Protein AF-A0A2R4MWW1-F1 (afdb_monomer_lite)

Organism: Carboxydocella thermautotrophica (NCBI:txid178899)

Sequence (125 aa):
MSKRAERKIVDLNQRLEKETPKKVKTGSSKSRFFWRRVVVGIFLAYSVIVVGSFVHQTVKMNQLEKEISSVQNKIKAVEMSNTKLKEEIKLLQTDEYIERRAREELNLVKPGEKVVIPAVGKKKQ

Foldseek 3Di:
DDPVVVVVVVVVVVVVVVPPPDPDPPPDPPVVVVVVVVVVVVVVVVVVVVVVVVVVVVVVVVVVVVVVVVVVVVVVVVVVVVVVVVVVVVVCPDPVNVVVVVCVVVVHDDVPDDDDDPPPPPPDD

Secondary structure (DSSP, 8-state):
--HHHHHHHHHHHHHHHHHS--------HHHHHHHHHHHHHHHHHHHHHHHHHHHHHHHHHHHHHHHHHHHHHHHHHHHHHHHHHHHHHHHHTSHHHHHHHHHHHTT---TT-------------

InterPro domains:
  IPR007060 Septum formation initiator FtsL/DivIC [PF04977] (43-116)
  IPR023081 Cell division protein FtsB [PTHR37485] (39-115)

Radius of gyration: 53.88 Å; chains: 1; bounding box: 134×39×129 Å

Structure (mmCIF, N/CA/C/O backbone):
data_AF-A0A2R4MWW1-F1
#
_entry.id   AF-A0A2R4MWW1-F1
#
loop_
_atom_site.group_PDB
_atom_site.id
_atom_site.type_symbol
_atom_site.label_atom_id
_atom_site.label_alt_id
_atom_site.label_comp_id
_atom_site.label_asym_id
_atom_site.label_entity_id
_atom_site.label_seq_id
_atom_site.pdbx_PDB_ins_code
_atom_site.Cartn_x
_atom_site.Cartn_y
_atom_site.Cartn_z
_atom_site.occupancy
_atom_site.B_iso_or_equiv
_atom_site.auth_seq_id
_atom_site.auth_comp_id
_atom_site.auth_asym_id
_atom_site.auth_atom_id
_atom_site.pdbx_PDB_model_num
ATOM 1 N N . MET A 1 1 ? 76.541 -11.304 -71.915 1.00 58.56 1 MET A N 1
ATOM 2 C CA . MET A 1 1 ? 75.213 -11.854 -71.554 1.00 58.56 1 MET A CA 1
ATOM 3 C C . MET A 1 1 ? 74.364 -11.910 -72.818 1.00 58.56 1 MET A C 1
ATOM 5 O O . MET A 1 1 ? 74.375 -10.947 -73.570 1.00 58.56 1 MET A O 1
ATOM 9 N N . SER A 1 2 ? 73.736 -13.043 -73.152 1.00 79.06 2 SER A N 1
ATOM 10 C CA . SER A 1 2 ? 73.022 -13.187 -74.434 1.00 79.06 2 SER A CA 1
ATOM 11 C C . SER A 1 2 ? 71.649 -12.497 -74.396 1.00 79.06 2 SER A C 1
ATOM 13 O O . SER A 1 2 ? 70.925 -12.616 -73.409 1.00 79.06 2 SER A O 1
ATOM 15 N N . LYS A 1 3 ? 71.229 -11.857 -75.501 1.00 76.19 3 LYS A N 1
ATOM 16 C CA . LYS A 1 3 ? 69.903 -11.200 -75.668 1.00 76.19 3 LYS A CA 1
ATOM 17 C C . LYS A 1 3 ? 68.695 -12.125 -75.415 1.00 76.19 3 LYS A C 1
ATOM 19 O O . LYS A 1 3 ? 67.543 -11.692 -75.398 1.00 76.19 3 LYS A O 1
ATOM 24 N N . ARG A 1 4 ? 68.928 -13.435 -75.292 1.00 80.81 4 ARG A N 1
ATOM 25 C CA . ARG A 1 4 ? 67.920 -14.446 -74.941 1.00 80.81 4 ARG A CA 1
ATOM 26 C C . ARG A 1 4 ? 67.704 -14.537 -73.428 1.00 80.81 4 ARG A C 1
ATOM 28 O O . ARG A 1 4 ? 66.579 -14.784 -73.006 1.00 80.81 4 ARG A O 1
ATOM 35 N N . ALA A 1 5 ? 68.753 -14.325 -72.633 1.00 80.75 5 ALA A N 1
ATOM 36 C CA . ALA A 1 5 ? 68.673 -14.309 -71.175 1.00 80.75 5 ALA A CA 1
ATOM 37 C C . ALA A 1 5 ? 67.916 -13.069 -70.679 1.00 80.75 5 ALA A C 1
ATOM 39 O O . ALA A 1 5 ? 67.010 -13.201 -69.866 1.00 80.75 5 ALA A O 1
ATOM 40 N N . GLU A 1 6 ? 68.193 -11.897 -71.255 1.00 81.88 6 GLU A N 1
ATOM 41 C CA . GLU A 1 6 ? 67.500 -10.646 -70.905 1.00 81.88 6 GLU A CA 1
ATOM 42 C C . GLU A 1 6 ? 65.994 -10.729 -71.174 1.00 81.88 6 GLU A C 1
ATOM 44 O O . GLU A 1 6 ? 65.191 -10.385 -70.313 1.00 81.88 6 GLU A O 1
ATOM 49 N N . ARG A 1 7 ? 65.588 -11.293 -72.320 1.00 82.19 7 ARG A N 1
ATOM 50 C CA . ARG A 1 7 ? 64.165 -11.488 -72.641 1.00 82.19 7 ARG A CA 1
ATOM 51 C C . ARG A 1 7 ? 63.457 -12.447 -71.686 1.00 82.19 7 ARG A C 1
ATOM 53 O O . ARG A 1 7 ? 62.306 -12.207 -71.344 1.00 82.19 7 ARG A O 1
ATOM 60 N N . LYS A 1 8 ? 64.142 -13.500 -71.226 1.00 83.94 8 LYS A N 1
ATOM 61 C CA . LYS A 1 8 ? 63.600 -14.396 -70.194 1.00 83.94 8 LYS A CA 1
ATOM 62 C C . LYS A 1 8 ? 63.444 -13.688 -68.853 1.00 83.94 8 LYS A C 1
ATOM 64 O O . LYS A 1 8 ? 62.437 -13.904 -68.199 1.00 83.94 8 LYS A O 1
ATOM 69 N N . ILE A 1 9 ? 64.406 -12.855 -68.455 1.00 81.88 9 ILE A N 1
ATOM 70 C CA . ILE A 1 9 ? 64.344 -12.110 -67.189 1.00 81.88 9 ILE A CA 1
ATOM 71 C C . ILE A 1 9 ? 63.195 -11.096 -67.217 1.00 81.88 9 ILE A C 1
ATOM 73 O O . ILE A 1 9 ? 62.454 -10.993 -66.245 1.00 81.88 9 ILE A O 1
ATOM 77 N N . VAL A 1 10 ? 62.994 -10.403 -68.341 1.00 84.38 10 VAL A N 1
ATOM 78 C CA . VAL A 1 10 ? 61.866 -9.475 -68.519 1.00 84.38 10 VAL A CA 1
ATOM 79 C C . VAL A 1 10 ? 60.526 -10.214 -68.469 1.00 84.38 10 VAL A C 1
ATOM 81 O O . VAL A 1 10 ? 59.632 -9.776 -67.752 1.00 84.38 10 VAL A O 1
ATOM 84 N N . ASP A 1 11 ? 60.399 -11.358 -69.149 1.00 84.62 11 ASP A N 1
ATOM 85 C CA . ASP A 1 11 ? 59.171 -12.169 -69.106 1.00 84.62 11 ASP A CA 1
ATOM 86 C C . ASP A 1 11 ? 58.911 -12.747 -67.703 1.00 84.62 11 ASP A C 1
ATOM 88 O O . ASP A 1 11 ? 57.775 -12.745 -67.233 1.00 84.62 11 ASP A O 1
ATOM 92 N N . LEU A 1 12 ? 59.956 -13.187 -66.991 1.00 83.50 12 LEU A N 1
ATOM 93 C CA . LEU A 1 12 ? 59.834 -13.659 -65.609 1.00 83.50 12 LEU A CA 1
ATOM 94 C C . LEU A 1 12 ? 59.391 -12.537 -64.668 1.00 83.50 12 LEU A C 1
ATOM 96 O O . LEU A 1 12 ? 58.457 -12.740 -63.898 1.00 83.50 12 LEU A O 1
ATOM 100 N N . ASN A 1 13 ? 60.006 -11.355 -64.753 1.00 77.94 13 ASN A N 1
ATOM 101 C CA . ASN A 1 13 ? 59.610 -10.206 -63.939 1.00 77.94 13 ASN A CA 1
ATOM 102 C C . ASN A 1 13 ? 58.169 -9.786 -64.244 1.00 77.94 13 ASN A C 1
ATOM 104 O O . ASN A 1 13 ? 57.392 -9.545 -63.326 1.00 77.94 13 ASN A O 1
ATOM 108 N N . GLN A 1 14 ? 57.771 -9.809 -65.516 1.00 81.38 14 GLN A N 1
ATOM 109 C CA . GLN A 1 14 ? 56.412 -9.478 -65.935 1.00 81.38 14 GLN A CA 1
ATOM 110 C C . GLN A 1 14 ? 55.365 -10.498 -65.455 1.00 81.38 14 GLN A C 1
ATOM 112 O O . GLN A 1 14 ? 54.205 -10.139 -65.241 1.00 81.38 14 GLN A O 1
ATOM 117 N N . ARG A 1 15 ? 55.746 -11.768 -65.271 1.00 79.44 15 ARG A N 1
ATOM 118 C CA . ARG A 1 15 ? 54.893 -12.799 -64.655 1.00 79.44 15 ARG A CA 1
ATOM 119 C C . ARG A 1 15 ? 54.838 -12.658 -63.138 1.00 79.44 15 ARG A C 1
ATOM 121 O O . ARG A 1 15 ? 53.747 -12.717 -62.585 1.00 79.44 15 ARG A O 1
ATOM 128 N N . LEU A 1 16 ? 55.972 -12.394 -62.488 1.00 76.81 16 LEU A N 1
ATOM 129 C CA . LEU A 1 16 ? 56.039 -12.152 -61.044 1.00 76.81 16 LEU A CA 1
ATOM 130 C C . LEU A 1 16 ? 55.188 -10.944 -60.633 1.00 76.81 16 LEU A C 1
ATOM 132 O O . LEU A 1 16 ? 54.496 -10.998 -59.623 1.00 76.81 16 LEU A O 1
ATOM 136 N N . GLU A 1 17 ? 55.160 -9.889 -61.448 1.00 75.81 17 GLU A N 1
ATOM 137 C CA . GLU A 1 17 ? 54.323 -8.709 -61.203 1.00 75.81 17 GLU A CA 1
ATOM 138 C C . GLU A 1 17 ? 52.822 -9.024 -61.347 1.00 75.81 17 GLU A C 1
ATOM 140 O O . GLU A 1 17 ? 51.997 -8.518 -60.581 1.00 75.81 17 GLU A O 1
ATOM 145 N N . LYS A 1 18 ? 52.466 -9.925 -62.275 1.00 68.88 18 LYS A N 1
ATOM 146 C CA . LYS A 1 18 ? 51.085 -10.387 -62.509 1.00 68.88 18 LYS A CA 1
ATOM 147 C C . LYS A 1 18 ? 50.595 -11.422 -61.492 1.00 68.88 18 LYS A C 1
ATOM 149 O O . LYS A 1 18 ? 49.388 -11.500 -61.277 1.00 68.88 18 LYS A O 1
ATOM 154 N N . GLU A 1 19 ? 51.496 -12.188 -60.880 1.00 70.62 19 GLU A N 1
ATOM 155 C CA . GLU A 1 19 ? 51.171 -13.195 -59.859 1.00 70.62 19 GLU A CA 1
ATOM 156 C C . GLU A 1 19 ? 51.205 -12.662 -58.423 1.00 70.62 19 GLU A C 1
ATOM 158 O O . GLU A 1 19 ? 50.857 -13.387 -57.489 1.00 70.62 19 GLU A O 1
ATOM 163 N N . THR A 1 20 ? 51.533 -11.381 -58.214 1.00 64.31 20 THR A N 1
ATOM 164 C CA . THR A 1 20 ? 51.264 -10.763 -56.912 1.00 64.31 20 THR A CA 1
ATOM 165 C C . THR A 1 20 ? 49.765 -10.888 -56.601 1.00 64.31 20 THR A C 1
ATOM 167 O O . THR A 1 20 ? 48.925 -10.559 -57.447 1.00 64.31 20 THR A O 1
ATOM 170 N N . PRO A 1 21 ? 49.383 -11.413 -55.420 1.00 64.38 21 PRO A N 1
ATOM 171 C CA . PRO A 1 21 ? 47.992 -11.721 -55.133 1.00 64.38 21 PRO A CA 1
ATOM 172 C C . PRO A 1 21 ? 47.168 -10.440 -55.237 1.00 64.38 21 PRO A C 1
ATOM 174 O O . PRO A 1 21 ? 47.351 -9.485 -54.478 1.00 64.38 21 PRO A O 1
ATOM 177 N N . LYS A 1 22 ? 46.257 -10.415 -56.213 1.00 64.88 22 LYS A N 1
ATOM 178 C CA . LYS A 1 22 ? 45.338 -9.304 -56.456 1.00 64.88 22 LYS A CA 1
ATOM 179 C C . LYS A 1 22 ? 44.621 -8.999 -55.140 1.00 64.88 22 LYS A C 1
ATOM 181 O O . LYS A 1 22 ? 43.870 -9.842 -54.653 1.00 64.88 22 LYS A O 1
ATOM 186 N N . LYS A 1 23 ? 44.874 -7.821 -54.546 1.00 58.25 23 LYS A N 1
ATOM 187 C CA . LYS A 1 23 ? 44.271 -7.411 -53.264 1.00 58.25 23 LYS A CA 1
ATOM 188 C C . LYS A 1 23 ? 42.771 -7.702 -53.285 1.00 58.25 23 LYS A C 1
ATOM 190 O O . LYS A 1 23 ? 42.026 -7.077 -54.044 1.00 58.25 23 LYS A O 1
ATOM 195 N N . VAL A 1 24 ? 42.337 -8.632 -52.435 1.00 59.78 24 VAL A N 1
ATOM 196 C CA . VAL A 1 24 ? 40.922 -8.910 -52.194 1.00 59.78 24 VAL A CA 1
ATOM 197 C C . VAL A 1 24 ? 40.288 -7.606 -51.723 1.00 59.78 24 VAL A C 1
ATOM 199 O O . VAL A 1 24 ? 40.632 -7.078 -50.665 1.00 59.78 24 VAL A O 1
ATOM 202 N N . LYS A 1 25 ? 39.396 -7.037 -52.538 1.00 54.44 25 LYS A N 1
ATOM 203 C CA . LYS A 1 25 ? 38.620 -5.859 -52.153 1.00 54.44 25 LYS A CA 1
ATOM 204 C C . LYS A 1 25 ? 37.623 -6.296 -51.082 1.00 54.44 25 LYS A C 1
ATOM 206 O O . LYS A 1 25 ? 36.530 -6.750 -51.403 1.00 54.44 25 LYS A O 1
ATOM 211 N N . THR A 1 26 ? 37.989 -6.153 -49.811 1.00 52.91 26 THR A N 1
ATOM 212 C CA . THR A 1 26 ? 37.077 -6.284 -48.667 1.00 52.91 26 THR A CA 1
ATOM 213 C C . THR A 1 26 ? 36.139 -5.075 -48.632 1.00 52.91 26 THR A C 1
ATOM 215 O O . THR A 1 26 ? 36.256 -4.144 -47.838 1.00 52.91 26 THR A O 1
ATOM 218 N N . GLY A 1 27 ? 35.202 -5.037 -49.575 1.00 55.66 27 GLY A N 1
ATOM 219 C CA . GLY A 1 27 ? 34.147 -4.040 -49.579 1.00 55.66 27 GLY A CA 1
ATOM 220 C C . GLY A 1 27 ? 33.146 -4.344 -48.473 1.00 55.66 27 GLY A C 1
ATOM 221 O O . GLY A 1 27 ? 32.326 -5.230 -48.652 1.00 55.66 27 GLY A O 1
ATOM 222 N N . SER A 1 28 ? 33.180 -3.616 -47.353 1.00 50.47 28 SER A N 1
ATOM 223 C CA . SER A 1 28 ? 31.987 -3.416 -46.498 1.00 50.47 28 SER A CA 1
ATOM 224 C C . SER A 1 28 ? 32.190 -2.423 -45.341 1.00 50.47 28 SER A C 1
ATOM 226 O O . SER A 1 28 ? 31.629 -2.582 -44.261 1.00 50.47 28 SER A O 1
ATOM 228 N N . SER A 1 29 ? 32.906 -1.309 -45.536 1.00 53.25 29 SER A N 1
ATOM 229 C CA . SER A 1 29 ? 32.952 -0.264 -44.487 1.00 53.25 29 SER A CA 1
ATOM 230 C C . SER A 1 29 ? 31.563 0.349 -44.187 1.00 53.25 29 SER A C 1
ATOM 232 O O . SER A 1 29 ? 31.312 0.811 -43.075 1.00 53.25 29 SER A O 1
ATOM 234 N N . LYS A 1 30 ? 30.610 0.276 -45.136 1.00 55.59 30 LYS A N 1
ATOM 235 C CA . LYS A 1 30 ? 29.217 0.724 -44.939 1.00 55.59 30 LYS A CA 1
ATOM 236 C C . LYS A 1 30 ? 28.398 -0.185 -44.004 1.00 55.59 30 LYS A C 1
ATOM 238 O O . LYS A 1 30 ? 27.510 0.324 -43.323 1.00 55.59 30 LYS A O 1
ATOM 243 N N . SER A 1 31 ? 28.690 -1.491 -43.913 1.00 60.62 31 SER A N 1
ATOM 244 C CA . SER A 1 31 ? 27.877 -2.406 -43.088 1.00 60.62 31 SER A CA 1
ATOM 245 C C . SER A 1 31 ? 28.132 -2.215 -41.591 1.00 60.62 31 SER A C 1
ATOM 247 O O . SER A 1 31 ? 27.192 -2.293 -40.807 1.00 60.62 31 SER A O 1
ATOM 249 N N . ARG A 1 32 ? 29.359 -1.846 -41.191 1.00 67.81 32 ARG A N 1
ATOM 250 C CA . ARG A 1 32 ? 29.682 -1.535 -39.786 1.00 67.81 32 ARG A CA 1
ATOM 251 C C . ARG A 1 32 ? 28.879 -0.348 -39.249 1.00 67.81 32 ARG A C 1
ATOM 253 O O . ARG A 1 32 ? 28.444 -0.373 -38.103 1.00 67.81 32 ARG A O 1
ATOM 260 N N . PHE A 1 33 ? 28.640 0.673 -40.076 1.00 72.06 33 PHE A N 1
ATOM 261 C CA . PHE A 1 33 ? 27.806 1.820 -39.697 1.00 72.06 33 PHE A CA 1
ATOM 262 C C . PHE A 1 33 ? 26.321 1.462 -39.595 1.00 72.06 33 PHE A C 1
ATOM 264 O O . PHE A 1 33 ? 25.646 1.942 -38.685 1.00 72.06 33 PHE A O 1
ATOM 271 N N . PHE A 1 34 ? 25.822 0.611 -40.494 1.00 83.31 34 PHE A N 1
ATOM 272 C CA . PHE A 1 34 ? 24.448 0.116 -40.439 1.00 83.31 34 PHE A CA 1
ATOM 273 C C . PHE A 1 34 ? 24.215 -0.735 -39.184 1.00 83.31 34 PHE A C 1
ATOM 275 O O . PHE A 1 34 ? 23.317 -0.435 -38.403 1.00 83.31 34 PHE A O 1
ATOM 282 N N . TRP A 1 35 ? 25.092 -1.704 -38.916 1.00 87.62 35 TRP A N 1
ATOM 283 C CA . TRP A 1 35 ? 25.019 -2.546 -37.721 1.00 87.62 35 TRP A CA 1
ATOM 284 C C . TRP A 1 35 ? 25.135 -1.745 -36.425 1.00 87.62 35 TRP A C 1
ATOM 286 O O . TRP A 1 35 ? 24.385 -1.997 -35.488 1.00 87.62 35 TRP A O 1
ATOM 296 N N . ARG A 1 36 ? 25.988 -0.713 -36.378 1.00 89.25 36 ARG A N 1
ATOM 297 C CA . ARG A 1 36 ? 26.056 0.182 -35.214 1.00 89.25 36 ARG A CA 1
ATOM 298 C C . ARG A 1 36 ? 24.729 0.901 -34.960 1.00 89.25 36 ARG A C 1
ATOM 300 O O . ARG A 1 36 ? 24.319 1.016 -33.812 1.00 89.25 36 ARG A O 1
ATOM 307 N N . ARG A 1 37 ? 24.042 1.368 -36.009 1.00 90.56 37 ARG A N 1
ATOM 308 C CA . ARG A 1 37 ? 22.720 2.008 -35.874 1.00 90.56 37 ARG A CA 1
ATOM 309 C C . ARG A 1 37 ? 21.642 1.018 -35.439 1.00 90.56 37 ARG A C 1
ATOM 311 O O . ARG A 1 37 ? 20.818 1.376 -34.608 1.00 90.56 37 ARG A O 1
ATOM 318 N N . VAL A 1 38 ? 21.680 -0.214 -35.946 1.00 93.12 38 VAL A N 1
ATOM 319 C CA . VAL A 1 38 ? 20.757 -1.284 -35.538 1.00 93.12 38 VAL A CA 1
ATOM 320 C C . VAL A 1 38 ? 20.939 -1.626 -34.058 1.00 93.12 38 VAL A C 1
ATOM 322 O O . VAL A 1 38 ? 19.963 -1.641 -33.318 1.00 93.12 38 VAL A O 1
ATOM 325 N N . VAL A 1 39 ? 22.180 -1.813 -33.599 1.00 93.69 39 VAL A N 1
ATOM 326 C CA . VAL A 1 39 ? 22.475 -2.114 -32.186 1.00 93.69 39 VAL A CA 1
ATOM 327 C C . VAL A 1 39 ? 22.031 -0.973 -31.268 1.00 93.69 39 VAL A C 1
ATOM 329 O O . VAL A 1 39 ? 21.398 -1.226 -30.247 1.00 93.69 39 VAL A O 1
ATOM 332 N N . VAL A 1 40 ? 22.291 0.284 -31.646 1.00 94.50 40 VAL A N 1
ATOM 333 C CA . VAL A 1 40 ? 21.825 1.450 -30.876 1.00 94.50 40 VAL A CA 1
ATOM 334 C C . VAL A 1 40 ? 20.296 1.526 -30.848 1.00 94.50 40 VAL A C 1
ATOM 336 O O . VAL A 1 40 ? 19.730 1.795 -29.794 1.00 94.50 40 VAL A O 1
ATOM 339 N N . GLY A 1 41 ? 19.619 1.246 -31.965 1.00 94.44 41 GLY A N 1
ATOM 340 C CA . GLY A 1 41 ? 18.155 1.217 -32.028 1.00 94.44 41 GLY A CA 1
ATOM 341 C C . GLY A 1 41 ? 17.540 0.145 -31.124 1.00 94.44 41 GLY A C 1
ATOM 342 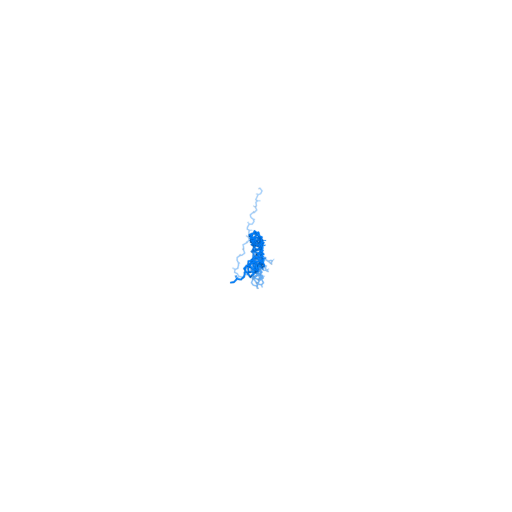O O . GLY A 1 41 ? 16.602 0.435 -30.386 1.00 94.44 41 GLY A O 1
ATOM 343 N N . ILE A 1 42 ? 18.109 -1.065 -31.120 1.00 93.69 42 ILE A N 1
ATOM 344 C CA . ILE A 1 42 ? 17.685 -2.158 -30.230 1.00 93.69 42 ILE A CA 1
ATOM 345 C C . ILE A 1 42 ? 17.903 -1.773 -28.765 1.00 93.69 42 ILE A C 1
ATOM 347 O O . ILE A 1 42 ? 17.014 -1.975 -27.942 1.00 93.69 42 ILE A O 1
ATOM 351 N N . PHE A 1 43 ? 19.053 -1.179 -28.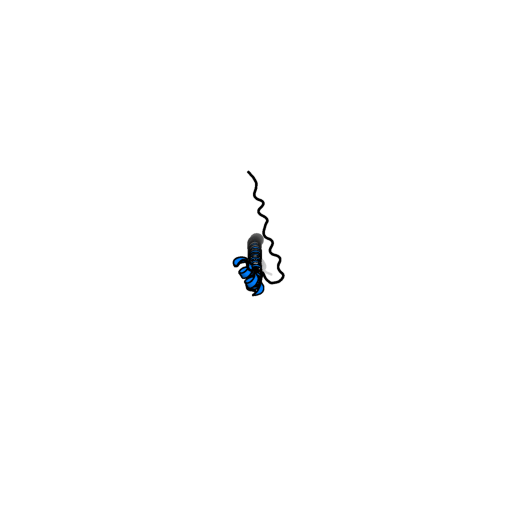438 1.00 94.38 43 PHE A N 1
ATOM 352 C CA . PHE A 1 43 ? 19.345 -0.735 -27.077 1.00 94.38 43 PHE A CA 1
ATOM 353 C C . PHE A 1 43 ? 18.369 0.351 -26.604 1.00 94.38 43 PHE A C 1
ATOM 355 O O . PHE A 1 43 ? 17.897 0.310 -25.469 1.00 94.38 43 PHE A O 1
ATOM 362 N N . LEU A 1 44 ? 18.010 1.292 -27.483 1.00 93.38 44 LEU A N 1
ATOM 363 C CA . LEU A 1 44 ? 17.029 2.332 -27.178 1.00 93.38 44 LEU A CA 1
ATOM 364 C C . LEU A 1 44 ? 15.636 1.735 -26.934 1.00 93.38 44 LEU A C 1
ATOM 366 O O . LEU A 1 44 ? 14.988 2.075 -25.949 1.00 93.38 44 LEU A O 1
ATOM 370 N N . ALA A 1 45 ? 15.198 0.816 -27.799 1.00 91.06 45 ALA A N 1
ATOM 371 C CA . ALA A 1 45 ? 13.918 0.129 -27.652 1.00 91.06 45 ALA A CA 1
ATOM 372 C C . ALA A 1 45 ? 13.863 -0.690 -26.353 1.00 91.06 45 ALA A C 1
ATOM 374 O O . ALA A 1 45 ? 12.884 -0.613 -25.613 1.00 91.06 45 ALA A O 1
ATOM 375 N N . TYR A 1 46 ? 14.941 -1.410 -26.032 1.00 92.31 46 TYR A N 1
ATOM 376 C CA . TYR A 1 46 ? 15.071 -2.139 -24.773 1.00 92.31 46 TYR A CA 1
ATOM 377 C C . TYR A 1 46 ? 14.995 -1.201 -23.560 1.00 92.31 46 TYR A C 1
ATOM 379 O O . TYR A 1 46 ? 14.254 -1.475 -22.620 1.00 92.31 46 TYR A O 1
ATOM 387 N N . SER A 1 47 ? 15.685 -0.058 -23.606 1.00 87.25 47 SER A N 1
ATOM 388 C CA . SER A 1 47 ? 15.643 0.953 -22.542 1.00 87.25 47 SER A CA 1
ATOM 389 C C . SER A 1 47 ? 14.220 1.469 -22.291 1.00 87.25 47 SER A C 1
ATOM 391 O O . SER A 1 47 ? 13.780 1.526 -21.144 1.00 87.25 47 SER A O 1
ATOM 393 N N . VAL A 1 48 ? 13.453 1.753 -23.349 1.00 86.06 48 VAL A N 1
ATOM 394 C CA . VAL A 1 48 ? 12.049 2.190 -23.230 1.00 86.06 48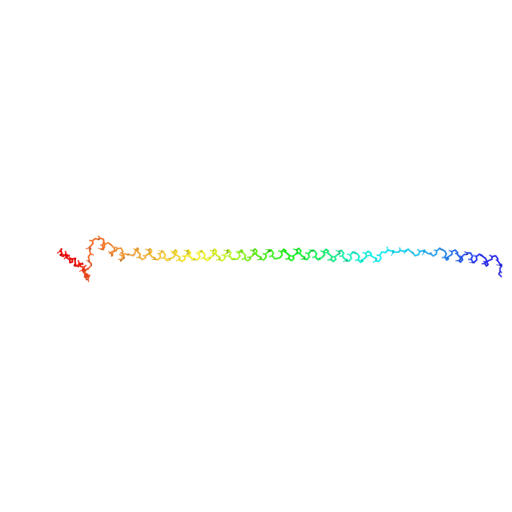 VAL A CA 1
ATOM 395 C C . VAL A 1 48 ? 11.178 1.117 -22.567 1.00 86.06 48 VAL A C 1
ATOM 397 O O . VAL A 1 48 ? 10.369 1.440 -21.698 1.00 86.06 48 VAL A O 1
ATOM 400 N N . ILE A 1 49 ? 11.363 -0.158 -22.924 1.00 84.50 49 ILE A N 1
ATOM 401 C CA . ILE A 1 49 ? 10.615 -1.281 -22.333 1.00 84.50 49 ILE A CA 1
ATOM 402 C C . ILE A 1 49 ? 10.943 -1.437 -20.843 1.00 84.50 49 ILE A C 1
ATOM 404 O O . ILE A 1 49 ? 10.038 -1.608 -20.022 1.00 84.50 49 ILE A O 1
ATOM 408 N N . VAL A 1 50 ? 12.225 -1.347 -20.479 1.00 82.25 50 VAL A N 1
ATOM 409 C CA . VAL A 1 50 ? 12.672 -1.443 -19.084 1.00 82.25 50 VAL A CA 1
ATOM 410 C C . VAL A 1 50 ? 12.103 -0.283 -18.270 1.00 82.25 50 VAL A C 1
ATOM 412 O O . VAL A 1 50 ? 11.416 -0.520 -17.280 1.00 82.25 50 VAL A O 1
ATOM 415 N N . VAL A 1 51 ? 12.297 0.963 -18.711 1.00 77.94 51 VAL A N 1
ATOM 416 C CA . VAL A 1 51 ? 11.785 2.151 -18.007 1.00 77.94 51 VAL A CA 1
ATOM 417 C C . VAL A 1 51 ? 10.259 2.102 -17.868 1.00 77.94 51 VAL A C 1
ATOM 419 O O . VAL A 1 51 ? 9.740 2.349 -16.780 1.00 77.94 51 VAL A O 1
ATOM 422 N N . GLY A 1 52 ? 9.534 1.704 -18.918 1.00 72.56 52 GLY A N 1
ATOM 423 C CA . GLY A 1 52 ? 8.078 1.538 -18.864 1.00 72.56 52 GLY A CA 1
ATOM 424 C C . GLY A 1 52 ? 7.623 0.485 -17.845 1.00 72.56 52 GLY A C 1
ATOM 425 O O . GLY A 1 52 ? 6.654 0.703 -17.116 1.00 72.56 52 GLY A O 1
ATOM 426 N N . SER A 1 53 ? 8.359 -0.623 -17.728 1.00 70.56 53 SER A N 1
ATOM 427 C CA . SER A 1 53 ? 8.060 -1.695 -16.767 1.00 70.56 53 SER A CA 1
ATOM 428 C C . SER A 1 53 ? 8.270 -1.248 -15.315 1.00 70.56 53 SER A C 1
ATOM 430 O O . SER A 1 53 ? 7.457 -1.557 -14.443 1.00 70.56 53 SER A O 1
ATOM 432 N N . PHE A 1 54 ? 9.312 -0.452 -15.054 1.00 67.12 54 PHE A N 1
ATOM 433 C CA . PHE A 1 54 ? 9.582 0.109 -13.725 1.00 67.12 54 PHE A CA 1
ATOM 434 C C . PHE A 1 54 ? 8.497 1.093 -13.258 1.00 67.12 54 PHE A C 1
ATOM 436 O O . PHE A 1 54 ? 8.129 1.099 -12.078 1.00 67.12 54 PHE A O 1
ATOM 443 N N . VAL A 1 55 ? 7.932 1.892 -14.170 1.00 64.62 55 VAL A N 1
ATOM 444 C CA . VAL A 1 55 ? 6.843 2.827 -13.834 1.00 64.62 55 VAL A CA 1
ATOM 445 C C . VAL A 1 55 ? 5.584 2.068 -13.404 1.00 64.62 55 VAL A C 1
ATOM 447 O O . VAL A 1 55 ? 4.968 2.420 -12.396 1.00 64.62 55 VAL A O 1
ATOM 450 N N . HIS A 1 56 ? 5.226 0.990 -14.107 1.00 62.75 56 HIS A N 1
ATOM 451 C CA . HIS A 1 56 ? 4.049 0.191 -13.760 1.00 62.75 56 HIS A CA 1
ATOM 452 C C . HIS A 1 56 ? 4.197 -0.516 -12.400 1.00 62.75 56 HIS A C 1
ATOM 454 O O . HIS A 1 56 ? 3.262 -0.528 -11.596 1.00 62.75 56 HIS A O 1
ATOM 460 N N . GLN A 1 57 ? 5.394 -1.032 -12.104 1.00 60.00 57 GLN A N 1
ATOM 461 C CA . GLN A 1 57 ? 5.703 -1.692 -10.832 1.00 60.00 57 GLN A CA 1
ATOM 462 C C . GLN A 1 57 ? 5.530 -0.742 -9.632 1.00 60.00 57 GLN A C 1
ATOM 464 O O . GLN A 1 57 ? 4.980 -1.125 -8.599 1.00 60.00 57 GLN A O 1
ATOM 469 N N . THR A 1 58 ? 5.951 0.517 -9.783 1.00 61.31 58 THR A N 1
ATOM 470 C CA . THR A 1 58 ? 5.944 1.509 -8.695 1.00 61.31 58 THR A CA 1
ATOM 471 C C . THR A 1 58 ? 4.522 1.921 -8.294 1.00 61.31 58 THR A C 1
ATOM 473 O O . THR A 1 58 ? 4.217 2.051 -7.110 1.00 61.31 58 THR A O 1
ATOM 476 N N . VAL A 1 59 ? 3.610 2.066 -9.263 1.00 66.25 59 VAL A N 1
ATOM 477 C CA . VAL A 1 59 ? 2.205 2.415 -8.979 1.00 66.25 59 VAL A CA 1
ATOM 478 C C . VAL A 1 59 ? 1.511 1.304 -8.195 1.00 66.25 59 VAL A C 1
ATOM 480 O O . VAL A 1 59 ? 0.784 1.585 -7.241 1.00 66.25 59 VAL A O 1
ATOM 483 N N . LYS A 1 60 ? 1.771 0.044 -8.558 1.00 67.56 60 LYS A N 1
ATOM 484 C CA . LYS A 1 60 ? 1.183 -1.114 -7.884 1.00 67.56 60 LYS A CA 1
ATOM 485 C C . LYS A 1 60 ? 1.663 -1.223 -6.436 1.00 67.56 60 LYS A C 1
ATOM 487 O O . LYS A 1 60 ? 0.844 -1.422 -5.546 1.00 67.56 60 LYS A O 1
ATOM 492 N N . MET A 1 61 ? 2.953 -1.000 -6.182 1.00 71.44 61 MET A N 1
ATOM 493 C CA . MET A 1 61 ? 3.494 -1.005 -4.817 1.00 71.44 61 MET A CA 1
ATOM 494 C C . MET A 1 61 ? 2.863 0.074 -3.932 1.00 71.44 61 MET A C 1
ATOM 496 O O . MET A 1 61 ? 2.416 -0.227 -2.828 1.00 71.44 61 MET A O 1
ATOM 500 N N . ASN A 1 62 ? 2.717 1.297 -4.445 1.00 69.31 62 ASN A N 1
ATOM 501 C CA . ASN A 1 62 ? 2.088 2.385 -3.691 1.00 69.31 62 ASN A CA 1
ATOM 502 C C . ASN A 1 62 ? 0.599 2.127 -3.400 1.00 69.31 62 ASN A C 1
ATOM 504 O O . ASN A 1 62 ? 0.079 2.563 -2.373 1.00 69.31 62 ASN A O 1
ATOM 508 N N . GLN A 1 63 ? -0.112 1.448 -4.305 1.00 75.00 63 GLN A N 1
ATOM 509 C CA . GLN A 1 63 ? -1.505 1.054 -4.077 1.00 75.00 63 GLN A CA 1
ATOM 510 C C . GLN A 1 63 ? -1.610 -0.023 -2.995 1.00 75.00 63 GLN A C 1
ATOM 512 O O . GLN A 1 63 ? -2.445 0.108 -2.102 1.00 75.00 63 GLN A O 1
ATOM 517 N N . LEU A 1 64 ? -0.726 -1.024 -3.022 1.00 73.25 64 LEU A N 1
ATOM 518 C CA . LEU A 1 64 ? -0.685 -2.083 -2.013 1.00 73.25 64 LEU A CA 1
ATOM 519 C C . LEU A 1 64 ? -0.359 -1.532 -0.617 1.00 73.25 64 LEU A C 1
ATOM 521 O O . LEU A 1 64 ? -1.030 -1.886 0.348 1.00 73.25 64 LEU A O 1
ATOM 525 N N . GLU A 1 65 ? 0.611 -0.624 -0.488 1.00 79.00 65 GLU A N 1
ATOM 526 C CA . GLU A 1 65 ? 0.919 0.009 0.806 1.00 79.00 65 GLU A CA 1
ATOM 527 C C . GLU A 1 65 ? -0.252 0.840 1.351 1.00 79.00 65 GLU A C 1
ATOM 529 O O . GLU A 1 65 ? -0.554 0.815 2.551 1.00 79.00 65 GLU A O 1
ATOM 534 N N . LYS A 1 66 ? -0.969 1.552 0.473 1.00 80.69 66 LYS A N 1
ATOM 535 C CA . LYS A 1 66 ? -2.193 2.272 0.855 1.00 80.69 66 LYS A CA 1
ATOM 536 C C . LYS A 1 66 ? -3.295 1.323 1.308 1.00 80.69 66 LYS A C 1
ATOM 538 O O . LYS A 1 66 ? -3.990 1.611 2.279 1.00 80.69 66 LYS A O 1
ATOM 543 N N . GLU A 1 67 ? -3.452 0.191 0.638 1.00 83.94 67 GLU A N 1
ATOM 544 C CA . GLU A 1 67 ? -4.438 -0.810 1.024 1.00 83.94 67 GLU A CA 1
ATOM 545 C C . GLU A 1 67 ? -4.104 -1.410 2.395 1.00 83.94 67 GLU A C 1
ATOM 547 O O . GLU A 1 67 ? -4.954 -1.387 3.286 1.00 83.94 67 GLU A O 1
ATOM 552 N N . ILE A 1 68 ? -2.846 -1.808 2.620 1.00 87.38 68 ILE A N 1
ATOM 553 C CA . ILE A 1 68 ? -2.360 -2.333 3.906 1.00 87.38 68 ILE A CA 1
ATOM 554 C C . ILE A 1 68 ? -2.598 -1.328 5.034 1.00 87.38 68 ILE A C 1
ATOM 556 O O . ILE A 1 68 ? -3.185 -1.677 6.060 1.00 87.38 68 ILE A O 1
ATOM 560 N N . SER A 1 69 ? -2.188 -0.073 4.845 1.00 88.44 69 SER A N 1
ATOM 561 C CA . SER A 1 69 ? -2.380 0.972 5.858 1.00 88.44 69 SER A CA 1
ATOM 562 C C . SER A 1 69 ? -3.861 1.252 6.126 1.00 88.44 69 SER A C 1
ATOM 564 O O . SER A 1 69 ? -4.261 1.403 7.281 1.00 88.44 69 SER A O 1
ATOM 566 N N . SER A 1 70 ? -4.712 1.244 5.094 1.00 91.69 70 SER A N 1
ATOM 567 C CA . SER A 1 70 ? -6.159 1.411 5.265 1.00 91.69 70 SER A CA 1
ATOM 568 C C . SER A 1 70 ? -6.787 0.266 6.066 1.00 91.69 70 SER A C 1
ATOM 570 O O . SER A 1 70 ? -7.611 0.512 6.949 1.00 91.69 70 SER A O 1
ATOM 572 N N . VAL A 1 71 ? -6.379 -0.979 5.805 1.00 90.31 71 VAL A N 1
ATOM 573 C CA . VAL A 1 71 ? -6.874 -2.169 6.505 1.00 90.31 71 VAL A CA 1
ATOM 574 C C . VAL A 1 71 ? -6.394 -2.168 7.953 1.00 90.31 71 VAL A C 1
ATOM 576 O O . VAL A 1 71 ? -7.201 -2.369 8.856 1.00 90.31 71 VAL A O 1
ATOM 579 N N . GLN A 1 72 ? -5.123 -1.850 8.203 1.00 91.25 72 GLN A N 1
ATOM 580 C CA . GLN A 1 72 ? -4.594 -1.718 9.564 1.00 91.25 72 GLN A CA 1
ATOM 581 C C . GLN A 1 72 ? -5.319 -0.633 10.364 1.00 91.25 72 GLN A C 1
ATOM 583 O O . GLN A 1 72 ? -5.644 -0.843 11.532 1.00 91.25 72 GLN A O 1
ATOM 588 N N . ASN A 1 73 ? -5.624 0.509 9.746 1.00 91.06 73 ASN A N 1
ATOM 589 C CA . ASN A 1 73 ? -6.386 1.568 10.407 1.00 91.06 73 ASN A CA 1
ATOM 590 C C . ASN A 1 73 ? -7.817 1.126 10.734 1.00 91.06 73 ASN A C 1
ATOM 592 O O . ASN A 1 73 ? -8.313 1.431 11.817 1.00 91.06 73 ASN A O 1
ATOM 596 N N . LYS A 1 74 ? -8.467 0.362 9.845 1.00 92.06 74 LYS A N 1
ATOM 597 C CA . LYS A 1 74 ? -9.785 -0.232 10.119 1.00 92.06 74 LYS A CA 1
ATOM 598 C C . LYS A 1 74 ? -9.728 -1.217 11.285 1.00 92.06 74 LYS A C 1
ATOM 600 O O . LYS A 1 74 ? -10.587 -1.147 12.156 1.00 92.06 74 LYS A O 1
ATOM 605 N N . ILE A 1 75 ? -8.712 -2.082 11.333 1.00 93.25 75 ILE A N 1
ATOM 606 C CA . ILE A 1 75 ? -8.511 -3.025 12.444 1.00 93.25 75 ILE A CA 1
ATOM 607 C C . ILE A 1 75 ? -8.375 -2.258 13.759 1.00 93.25 75 ILE A C 1
ATOM 609 O O . ILE A 1 75 ? -9.153 -2.496 14.677 1.00 93.25 75 ILE A O 1
ATOM 613 N N . LYS A 1 76 ? -7.484 -1.261 13.817 1.00 93.31 76 LYS A N 1
ATOM 614 C CA . LYS A 1 76 ? -7.297 -0.433 15.017 1.00 93.31 76 LYS A CA 1
ATOM 615 C C . LYS A 1 76 ? -8.585 0.271 15.450 1.00 93.31 76 LYS A C 1
ATOM 617 O O . LYS A 1 76 ? -8.899 0.304 16.635 1.00 93.31 76 LYS A O 1
ATOM 622 N N . ALA A 1 77 ? -9.351 0.826 14.510 1.00 93.94 77 ALA A N 1
ATOM 623 C CA . ALA A 1 77 ? -10.620 1.488 14.814 1.00 93.94 77 ALA A CA 1
ATOM 624 C C . ALA A 1 77 ? -11.662 0.518 15.399 1.00 93.94 77 ALA A C 1
ATOM 626 O O . ALA A 1 77 ? -12.363 0.856 16.357 1.00 93.94 77 ALA A O 1
ATOM 627 N N . VAL A 1 78 ? -11.747 -0.694 14.847 1.00 92.81 78 VAL A N 1
ATOM 628 C CA . VAL A 1 78 ? -12.639 -1.749 15.343 1.00 92.81 78 VAL A CA 1
ATOM 629 C C . VAL A 1 78 ? -12.184 -2.248 16.712 1.00 92.81 78 VAL A C 1
ATOM 631 O O . VAL A 1 78 ? -13.015 -2.397 17.602 1.00 92.81 78 VAL A O 1
ATOM 634 N N . GLU A 1 79 ? -10.884 -2.453 16.917 1.00 93.38 79 GLU A N 1
ATOM 635 C CA . GLU A 1 79 ? -10.321 -2.865 18.205 1.00 93.38 79 GLU A CA 1
ATOM 636 C C . GLU A 1 79 ? -10.603 -1.838 19.301 1.00 93.38 79 GLU A C 1
ATOM 638 O O . GLU A 1 79 ? -11.130 -2.214 20.345 1.00 93.38 79 GLU A O 1
ATOM 643 N N . MET A 1 80 ? -10.360 -0.547 19.047 1.00 93.62 80 MET A N 1
ATOM 644 C CA . MET A 1 80 ? -10.681 0.529 19.996 1.00 93.62 80 MET A CA 1
ATOM 645 C C . MET A 1 80 ? -12.177 0.596 20.321 1.00 93.62 80 MET A C 1
ATOM 647 O O . MET A 1 80 ? -12.574 0.862 21.454 1.00 93.62 80 MET A O 1
ATOM 651 N N . SER A 1 81 ? -13.028 0.358 19.323 1.00 92.00 81 SER A N 1
ATOM 652 C CA . SER A 1 81 ? -14.477 0.338 19.530 1.00 92.00 81 SER A CA 1
ATOM 653 C C . SER A 1 81 ? -14.888 -0.866 20.379 1.00 92.00 81 SER A C 1
ATOM 655 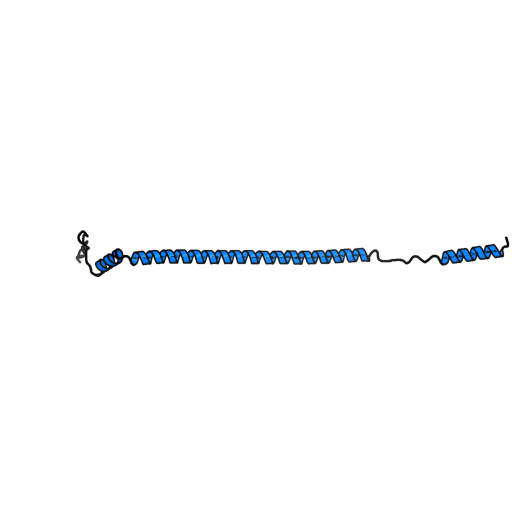O O . SER A 1 81 ? -15.709 -0.740 21.283 1.00 92.00 81 SER A O 1
ATOM 657 N N . ASN A 1 82 ? -14.275 -2.026 20.141 1.00 94.38 82 ASN A N 1
ATOM 658 C CA . ASN A 1 82 ? -14.512 -3.248 20.903 1.00 94.38 82 ASN A CA 1
ATOM 659 C C . ASN A 1 82 ? -14.046 -3.106 22.361 1.00 94.38 82 ASN A C 1
ATOM 661 O O . ASN A 1 82 ? -14.780 -3.481 23.273 1.00 94.38 82 ASN A O 1
ATOM 665 N N . THR A 1 83 ? -12.867 -2.524 22.607 1.00 93.88 83 THR A N 1
ATOM 666 C CA . THR A 1 83 ? -12.385 -2.273 23.976 1.00 93.88 83 THR A CA 1
ATOM 667 C C . THR A 1 83 ? -13.312 -1.320 24.720 1.00 93.88 83 THR A C 1
ATOM 669 O O . THR A 1 83 ? -13.726 -1.640 25.831 1.00 93.88 83 THR A O 1
ATOM 672 N N . LYS A 1 84 ? -13.726 -0.218 24.084 1.00 93.12 84 LYS A N 1
ATOM 673 C CA . LYS A 1 84 ? -14.662 0.743 24.681 1.00 93.12 84 LYS A CA 1
ATOM 674 C C . LYS A 1 84 ? -16.010 0.103 25.025 1.00 93.12 84 LYS A C 1
ATOM 676 O O . LYS A 1 84 ? -16.509 0.280 26.130 1.00 93.12 84 LYS A O 1
ATOM 681 N N . LEU A 1 85 ? -16.577 -0.683 24.109 1.00 91.69 85 LEU A N 1
ATOM 682 C CA . LEU A 1 85 ? -17.834 -1.399 24.350 1.00 91.69 85 LEU A CA 1
ATOM 683 C C . LEU A 1 85 ? -17.700 -2.418 25.488 1.00 91.69 85 LEU A C 1
ATOM 685 O O . LEU A 1 85 ? -18.607 -2.560 26.301 1.00 91.69 85 LEU A O 1
ATOM 689 N N . LYS A 1 86 ? -16.562 -3.113 25.589 1.00 91.25 86 LYS A N 1
ATOM 690 C CA . LYS A 1 86 ? -16.296 -4.036 26.702 1.00 91.25 86 LYS A CA 1
ATOM 691 C C . LYS A 1 86 ? -16.196 -3.318 28.045 1.00 91.25 86 LYS A C 1
ATOM 693 O O . LYS A 1 86 ? -16.654 -3.860 29.046 1.00 91.25 86 LYS A O 1
ATOM 698 N N . GLU A 1 87 ? -15.593 -2.136 28.083 1.00 90.38 87 GLU A N 1
ATOM 699 C CA . GLU A 1 87 ? -15.543 -1.307 29.291 1.00 90.38 87 GLU A CA 1
ATOM 700 C C . GLU A 1 87 ? -16.937 -0.822 29.693 1.00 90.38 87 GLU A C 1
ATOM 702 O O . GLU A 1 87 ? -17.303 -0.921 30.861 1.00 90.38 87 GLU A O 1
ATOM 707 N N . GLU A 1 88 ? -17.746 -0.390 28.726 1.00 87.38 88 GLU A N 1
ATOM 708 C CA . GLU A 1 88 ? -19.133 0.007 28.963 1.00 87.38 88 GLU A CA 1
ATOM 709 C C . GLU A 1 88 ? -19.971 -1.161 29.496 1.00 87.38 88 GLU A C 1
ATOM 711 O O . GLU A 1 88 ? -20.640 -1.019 30.514 1.00 87.38 88 GLU A O 1
ATOM 716 N N . ILE A 1 89 ? -19.856 -2.353 28.900 1.00 87.50 89 ILE A N 1
ATOM 717 C CA . ILE A 1 89 ? -20.516 -3.565 29.409 1.00 87.50 89 ILE A CA 1
ATOM 718 C C . ILE A 1 89 ? -20.092 -3.853 30.852 1.00 87.50 89 ILE A C 1
ATOM 720 O O . ILE A 1 89 ? -20.949 -4.121 31.689 1.00 87.50 89 ILE A O 1
ATOM 724 N N . LYS A 1 90 ? -18.794 -3.767 31.169 1.00 86.19 90 LYS A N 1
ATOM 725 C CA . LYS A 1 90 ? -18.310 -3.981 32.540 1.00 86.19 90 LYS A CA 1
ATOM 726 C C . LYS A 1 90 ? -18.913 -2.983 33.523 1.00 86.19 90 LYS A C 1
ATOM 728 O O . LYS A 1 90 ? -19.304 -3.391 34.60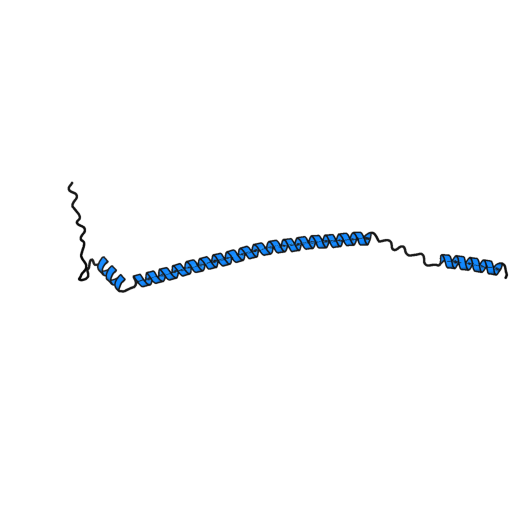9 1.00 86.19 90 LYS A O 1
ATOM 733 N N . LEU A 1 91 ? -19.005 -1.706 33.150 1.00 81.12 91 LEU A N 1
ATOM 734 C CA . LEU A 1 91 ? -19.628 -0.671 33.979 1.00 81.12 91 LEU A CA 1
ATOM 735 C C . LEU A 1 91 ? -21.114 -0.965 34.219 1.00 81.12 91 LEU A C 1
ATOM 737 O O . LEU A 1 91 ? -21.581 -0.880 35.354 1.00 81.12 91 LEU A O 1
ATOM 741 N N . LEU A 1 92 ? -21.840 -1.365 33.173 1.00 81.44 92 LEU A N 1
ATOM 742 C CA . LEU A 1 92 ? -23.259 -1.725 33.257 1.00 81.44 92 LEU A CA 1
ATOM 743 C C . LEU A 1 92 ? -23.505 -3.004 34.074 1.00 81.44 92 LEU A C 1
ATOM 745 O O . LEU A 1 92 ? -24.576 -3.163 34.651 1.00 81.44 92 LEU A O 1
ATOM 749 N N . GLN A 1 93 ? -22.525 -3.907 34.133 1.00 79.62 93 GLN A N 1
ATOM 750 C CA . GLN A 1 93 ? -22.582 -5.148 34.911 1.00 79.62 93 GLN A CA 1
ATOM 751 C C . GLN A 1 93 ? -22.153 -4.984 36.376 1.00 79.62 93 GLN A C 1
ATOM 753 O O . GLN A 1 93 ? -22.155 -5.967 37.111 1.00 79.62 93 GLN A O 1
ATOM 758 N N . THR A 1 94 ? -21.771 -3.782 36.817 1.00 85.25 94 THR A N 1
ATOM 759 C CA . THR A 1 94 ? -21.438 -3.559 38.230 1.00 85.25 94 THR A CA 1
ATOM 760 C C . THR A 1 94 ? -22.676 -3.677 39.117 1.00 85.25 94 THR A C 1
ATOM 762 O O . THR A 1 94 ? -23.749 -3.181 38.768 1.00 85.25 94 THR A O 1
ATOM 765 N N . ASP A 1 95 ? -22.514 -4.278 40.298 1.00 80.06 95 ASP A N 1
ATOM 766 C CA . ASP A 1 95 ? -23.599 -4.448 41.275 1.00 80.06 95 ASP A CA 1
ATOM 767 C C . ASP A 1 95 ? -24.249 -3.113 41.658 1.00 80.06 95 ASP A C 1
ATOM 769 O O . ASP A 1 95 ? -25.457 -3.047 41.843 1.00 80.06 95 ASP A O 1
ATOM 773 N N . GLU A 1 96 ? -23.475 -2.025 41.702 1.00 82.56 96 GLU A N 1
ATOM 774 C CA . GLU A 1 96 ? -23.982 -0.677 41.967 1.00 82.56 96 GLU A CA 1
ATOM 775 C C . GLU A 1 96 ? -24.916 -0.176 40.854 1.00 82.56 96 GLU A C 1
ATOM 777 O O . GLU A 1 96 ? -25.980 0.388 41.132 1.00 82.56 96 GLU A O 1
ATOM 782 N N . TYR A 1 97 ? -24.550 -0.399 39.585 1.00 83.31 97 TYR A N 1
ATOM 783 C CA . TYR A 1 97 ? -25.404 -0.051 38.452 1.00 83.31 97 TYR A CA 1
ATOM 784 C C . TYR A 1 97 ? -26.669 -0.915 38.438 1.00 83.31 97 TYR A C 1
ATOM 786 O O . TYR A 1 97 ? -27.763 -0.383 38.253 1.00 83.31 97 TYR A O 1
ATOM 794 N N . ILE A 1 98 ? -26.535 -2.221 38.688 1.00 83.44 98 ILE A N 1
ATOM 795 C CA . ILE A 1 98 ? -27.655 -3.166 38.761 1.00 83.44 98 ILE A CA 1
ATOM 796 C C . ILE A 1 98 ? -28.601 -2.802 39.914 1.00 83.44 98 ILE A C 1
ATOM 798 O O . ILE A 1 98 ? -29.805 -2.692 39.694 1.00 83.44 98 ILE A O 1
ATOM 802 N N . GLU A 1 99 ? -28.084 -2.538 41.118 1.00 83.50 99 GLU A N 1
ATOM 803 C CA . GLU A 1 99 ? -28.867 -2.109 42.286 1.00 83.50 99 GLU A CA 1
ATOM 804 C C . GLU A 1 99 ? -29.596 -0.796 41.993 1.00 83.50 99 GLU A C 1
ATOM 806 O O . GLU A 1 99 ? -30.780 -0.659 42.301 1.00 83.50 99 GLU A O 1
ATOM 811 N N . ARG A 1 100 ? -28.915 0.180 41.381 1.00 84.25 100 ARG A N 1
ATOM 812 C CA . ARG A 1 100 ? -29.531 1.457 41.005 1.00 84.25 100 ARG A CA 1
ATOM 813 C C . ARG A 1 100 ? -30.647 1.268 39.977 1.00 84.25 100 ARG A C 1
ATOM 815 O O . ARG A 1 100 ? -31.723 1.823 40.171 1.00 84.25 100 ARG A O 1
ATOM 822 N N . ARG A 1 101 ? -30.430 0.475 38.922 1.00 84.50 101 ARG A N 1
ATOM 823 C CA . ARG A 1 101 ? -31.462 0.185 37.910 1.00 84.50 101 ARG A CA 1
ATOM 824 C C . ARG A 1 101 ? -32.646 -0.573 38.499 1.00 84.50 101 ARG A C 1
ATOM 826 O O . ARG A 1 101 ? -33.780 -0.196 38.234 1.00 84.50 101 ARG A O 1
ATOM 833 N N . ALA A 1 102 ? -32.398 -1.569 39.347 1.00 84.62 102 ALA A N 1
ATOM 834 C CA . ALA A 1 102 ? -33.454 -2.290 40.051 1.00 84.62 102 ALA A CA 1
ATOM 835 C C . ALA A 1 102 ? -34.264 -1.356 40.967 1.00 84.62 102 ALA A C 1
ATOM 837 O O . ALA A 1 102 ? -35.488 -1.440 41.007 1.00 84.62 102 ALA A O 1
ATOM 838 N N . ARG A 1 103 ? -33.603 -0.421 41.665 1.00 86.31 103 ARG A N 1
ATOM 839 C CA . ARG A 1 103 ? -3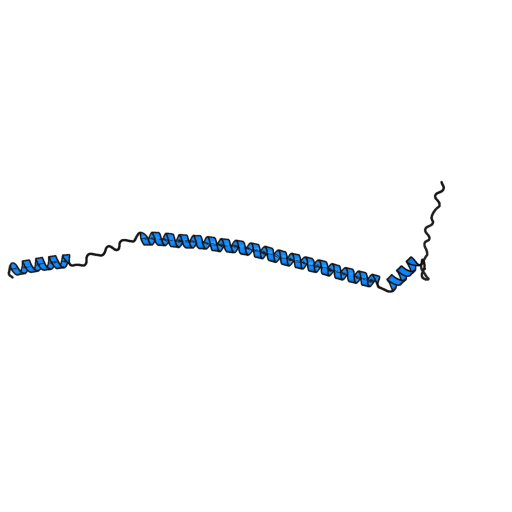4.272 0.611 42.473 1.00 86.31 103 ARG A CA 1
ATOM 840 C C . ARG A 1 103 ? -35.126 1.554 41.625 1.00 86.31 103 ARG A C 1
ATOM 842 O O . ARG A 1 103 ? -36.270 1.803 41.989 1.00 86.31 103 ARG A O 1
ATOM 849 N N . GLU A 1 104 ? -34.602 2.027 40.494 1.00 83.38 104 GLU A N 1
ATOM 850 C CA . GLU A 1 104 ? -35.337 2.865 39.536 1.00 83.38 104 GLU A CA 1
ATOM 851 C C . GLU A 1 104 ? -36.586 2.146 38.992 1.00 83.38 104 GLU A C 1
ATOM 853 O O . GLU A 1 104 ? -37.668 2.725 38.982 1.00 83.38 104 GLU A O 1
ATOM 858 N N . GLU A 1 105 ? -36.467 0.879 38.585 1.00 85.25 105 GLU A N 1
ATOM 859 C CA . GLU A 1 105 ? -37.584 0.098 38.027 1.00 85.25 105 GLU A CA 1
ATOM 860 C C . GLU A 1 105 ? -38.641 -0.279 39.074 1.00 85.25 105 GLU A C 1
ATOM 862 O O . GLU A 1 105 ? -39.833 -0.316 38.770 1.00 85.25 105 GLU A O 1
ATOM 867 N N . LEU A 1 106 ? -38.224 -0.521 40.319 1.00 86.25 106 LEU A N 1
ATOM 868 C CA . LEU A 1 106 ? -39.119 -0.858 41.428 1.00 86.25 106 LEU A CA 1
ATOM 869 C C . LEU A 1 106 ? -39.636 0.378 42.189 1.00 86.25 106 LEU A C 1
ATOM 871 O O . LEU A 1 106 ? -40.370 0.220 43.164 1.00 86.25 106 LEU A O 1
ATOM 875 N N . ASN A 1 107 ? -39.272 1.599 41.769 1.00 84.06 107 ASN A N 1
ATOM 876 C CA . ASN A 1 107 ? -39.540 2.855 42.489 1.00 84.06 107 ASN A CA 1
ATOM 877 C C . ASN A 1 107 ? -39.105 2.817 43.971 1.00 84.06 107 ASN A C 1
ATOM 879 O O . ASN A 1 107 ? -39.763 3.381 44.849 1.00 84.06 107 ASN A O 1
ATOM 883 N N . LEU A 1 108 ? -37.993 2.141 44.261 1.00 82.50 108 LEU A N 1
ATOM 884 C CA . LEU A 1 108 ? -37.414 2.040 45.599 1.00 82.50 108 LEU A CA 1
ATOM 885 C C . LEU A 1 108 ? -36.326 3.105 45.780 1.00 82.50 108 LEU A C 1
ATOM 887 O O . LEU A 1 108 ? -35.545 3.365 44.871 1.00 82.50 108 LEU A O 1
ATOM 891 N N . VAL A 1 109 ? -36.232 3.692 46.975 1.00 79.56 109 VAL A N 1
ATOM 892 C CA . VAL A 1 109 ? -35.201 4.688 47.316 1.00 79.56 109 VAL A CA 1
ATOM 893 C C . VAL A 1 109 ? -34.345 4.227 48.486 1.00 79.56 109 VAL A C 1
ATOM 895 O O . VAL A 1 109 ? -34.841 3.602 49.425 1.00 79.56 109 VAL A O 1
ATOM 898 N N . LYS A 1 110 ? -33.043 4.517 48.428 1.00 78.69 110 LYS A N 1
ATOM 899 C CA . LYS A 1 110 ? -32.091 4.135 49.480 1.00 78.69 110 LYS A CA 1
ATOM 900 C C . LYS A 1 110 ? -32.163 5.143 50.637 1.00 78.69 110 LYS A C 1
ATOM 902 O O . LYS A 1 110 ? -32.400 6.329 50.389 1.00 78.69 110 LYS A O 1
ATOM 907 N N . PRO A 1 111 ? -31.950 4.726 51.900 1.00 72.69 111 PRO A N 1
ATOM 908 C CA . PRO A 1 111 ? -31.917 5.653 53.029 1.00 72.69 111 PRO A CA 1
ATOM 909 C C . PRO A 1 111 ? -30.899 6.779 52.783 1.00 72.69 111 PRO A C 1
ATOM 911 O O . PRO A 1 111 ? -29.706 6.514 52.654 1.00 72.69 111 PRO A O 1
ATOM 914 N N . GLY A 1 112 ? -31.380 8.024 52.676 1.00 75.00 112 GLY A N 1
ATOM 915 C CA . GLY A 1 112 ? -30.569 9.207 52.349 1.00 75.00 112 GLY A CA 1
ATOM 916 C C . GLY A 1 112 ? -30.850 9.855 50.981 1.00 75.00 112 GLY A C 1
ATOM 917 O O . GLY A 1 112 ? -30.429 10.990 50.766 1.00 75.00 112 GLY A O 1
ATOM 918 N N . GLU A 1 113 ? -31.597 9.209 50.078 1.00 71.69 113 GLU A N 1
ATOM 919 C CA . GLU A 1 113 ? -32.050 9.812 48.810 1.00 71.69 113 GLU A CA 1
ATOM 920 C C . GLU A 1 113 ? -33.330 10.655 48.999 1.00 71.69 113 GLU A C 1
ATOM 922 O O . GLU A 1 113 ? -34.275 10.241 49.671 1.00 71.69 113 GLU A O 1
ATOM 927 N N . LYS A 1 114 ? -33.390 11.852 48.391 1.00 72.06 114 LYS A N 1
ATOM 928 C CA . LYS A 1 114 ? -34.598 12.700 48.373 1.00 72.06 114 LYS A CA 1
ATOM 929 C C . LYS A 1 114 ? -35.472 12.341 47.170 1.00 72.06 114 LYS A C 1
ATOM 931 O O . LYS A 1 114 ? -35.072 12.570 46.032 1.00 72.06 114 LYS A O 1
ATOM 936 N N . VAL A 1 115 ? -36.682 11.845 47.422 1.00 67.69 115 VAL A N 1
ATOM 937 C CA . VAL A 1 115 ? -37.695 11.618 46.379 1.00 67.69 115 VAL A CA 1
ATOM 938 C C . VAL A 1 115 ? -38.191 12.973 45.865 1.00 67.69 115 VAL A C 1
ATOM 940 O O . VAL A 1 115 ? -38.820 13.728 46.606 1.00 67.69 115 VAL A O 1
ATOM 943 N N . VAL A 1 116 ? -37.930 13.286 44.596 1.00 70.00 116 VAL A N 1
ATOM 944 C CA . VAL A 1 116 ? -38.520 14.452 43.924 1.00 70.00 116 VAL A CA 1
ATOM 945 C C . VAL A 1 116 ? -39.757 13.979 43.174 1.00 70.00 116 VAL A C 1
ATOM 947 O O . VAL A 1 116 ? -39.660 13.419 42.087 1.00 70.00 116 VAL A O 1
ATOM 950 N N . ILE A 1 117 ? -40.932 14.188 43.764 1.00 74.81 117 ILE A N 1
ATOM 951 C CA . ILE A 1 117 ? -42.202 13.969 43.069 1.00 74.81 117 ILE A CA 1
ATOM 952 C C . ILE A 1 117 ? -42.437 15.213 42.206 1.00 74.81 117 ILE A C 1
ATOM 954 O O . ILE A 1 117 ? -42.588 16.301 42.773 1.00 74.81 117 ILE A O 1
ATOM 958 N N . PRO A 1 118 ? -42.443 15.116 40.863 1.00 70.50 118 PRO A N 1
ATOM 959 C CA . PRO A 1 118 ? -42.764 16.264 40.032 1.00 70.50 118 PRO A CA 1
ATOM 960 C C . PRO A 1 118 ? -44.181 16.718 40.382 1.00 70.50 118 PRO A C 1
ATOM 962 O O . PRO A 1 118 ? -45.148 15.972 40.219 1.00 70.50 118 PRO A O 1
ATOM 965 N N . ALA A 1 119 ? -44.304 17.937 40.908 1.00 65.31 119 ALA A N 1
ATOM 966 C CA . ALA A 1 119 ? -45.589 18.553 41.186 1.00 65.31 119 ALA A CA 1
ATOM 967 C C . ALA A 1 119 ? -46.292 18.791 39.845 1.00 65.31 119 ALA A C 1
ATOM 969 O O . ALA A 1 119 ? -46.075 19.806 39.184 1.00 65.31 119 ALA A O 1
ATOM 970 N N . VAL A 1 120 ? -47.110 17.829 39.410 1.00 63.00 120 VAL A N 1
ATOM 971 C CA . VAL A 1 120 ? -48.002 18.003 38.265 1.00 63.00 120 VAL A CA 1
ATOM 972 C C . VAL A 1 120 ? -49.046 19.035 38.680 1.00 63.00 120 VAL A C 1
ATOM 974 O O . VAL A 1 120 ? -50.094 18.717 39.242 1.00 63.00 120 VAL A O 1
ATOM 977 N N . GLY A 1 121 ? -48.725 20.307 38.452 1.00 61.91 121 GLY A N 1
ATOM 978 C CA . GLY A 1 121 ? -49.673 21.399 38.561 1.00 61.91 121 GLY A CA 1
ATOM 979 C C . GLY A 1 121 ? -50.809 21.131 37.584 1.00 61.91 121 GLY A C 1
ATOM 980 O O . GLY A 1 121 ? -50.608 21.157 36.370 1.00 61.91 121 GLY A O 1
ATOM 981 N N . LYS A 1 122 ? -52.004 20.841 38.109 1.00 54.06 122 LYS A N 1
ATOM 982 C CA . LYS A 1 122 ? -53.228 20.787 37.307 1.00 54.06 122 LYS A CA 1
ATOM 983 C C . LYS A 1 122 ? -53.340 22.104 36.537 1.00 54.06 122 LYS A C 1
ATOM 985 O O . LYS A 1 122 ? -53.585 23.145 37.147 1.00 54.06 122 LYS A O 1
ATOM 990 N N . LYS A 1 123 ? -53.187 22.067 35.209 1.00 55.53 123 LYS A N 1
ATOM 991 C CA . LYS A 1 123 ? -53.666 23.157 34.354 1.00 55.53 123 LYS A CA 1
ATOM 992 C C . LYS A 1 123 ? -55.177 23.245 34.571 1.00 55.53 123 LYS A C 1
ATOM 994 O O . LYS A 1 123 ? -55.905 22.336 34.179 1.00 55.53 123 LYS A O 1
ATOM 999 N N . LYS A 1 124 ? -55.624 24.289 35.276 1.00 53.16 124 LYS A N 1
ATOM 1000 C CA . LYS A 1 124 ? -57.033 24.691 35.277 1.00 53.16 124 LYS A CA 1
ATOM 1001 C C . LYS A 1 124 ? -57.409 25.034 33.833 1.00 53.16 124 LYS A C 1
ATOM 1003 O O . LYS A 1 124 ? -56.635 25.716 33.161 1.00 53.16 124 LYS A O 1
ATOM 1008 N N . GLN A 1 125 ? -58.532 24.463 33.397 1.00 45.41 125 GLN A N 1
ATOM 1009 C CA . GLN A 1 125 ? -59.243 24.835 32.174 1.00 45.41 125 GLN A CA 1
ATOM 1010 C C . GLN A 1 125 ? -59.595 26.320 32.189 1.00 45.41 125 GLN A C 1
ATOM 1012 O O . GLN A 1 125 ? -59.827 26.843 33.306 1.00 45.41 125 GLN A O 1
#

pLDDT: mean 78.32, std 12.32, range [45.41, 94.5]